Protein 3L1E (pdb70)

GO terms:
  GO:0005515 protein binding (F, IPI)
  GO:0005737 cytoplasm (C, IDA)

Radius of gyration: 18.64 Å; Cα contacts (8 Å, |Δi|>4): 189; chains: 1; bounding box: 30×31×63 Å

B-factor: mean 13.54, std 6.04, range [5.36, 38.12]

Structure (mmCIF, N/CA/C/O backbone):
data_3L1E
#
_entry.id   3L1E
#
_cell.length_a   56.215
_cell.length_b   56.215
_cell.length_c   68.657
_cell.angle_alpha   90.000
_cell.angle_beta   90.000
_cell.angle_gamma   90.000
#
_symmetry.space_group_name_H-M   'P 41 21 2'
#
loop_
_entity.id
_entity.type
_entity.pdbx_description
1 polymer 'Alpha-crystallin A chain'
2 non-polymer 'ZINC ION'
3 non-polymer GLYCEROL
4 water water
#
loop_
_atom_site.group_PDB
_atom_site.id
_atom_site.type_symbol
_atom_site.label_atom_id
_atom_site.label_alt_id
_atom_site.label_comp_id
_atom_site.label_asym_id
_atom_site.label_entity_id
_atom_site.label_seq_id
_atom_site.pdbx_PDB_ins_code
_atom_site.Cartn_x
_atom_site.Cartn_y
_atom_site.Cartn_z
_atom_site.occupancy
_atom_site.B_iso_or_equiv
_atom_site.auth_seq_id
_atom_site.auth_comp_id
_atom_site.auth_asym_id
_atom_site.auth_atom_id
_atom_site.pdbx_PDB_model_num
ATOM 1 N N . SER A 1 2 ? 17.064 24.661 22.613 1.00 24.05 59 SER A N 1
ATOM 2 C CA . SER A 1 2 ? 16.108 25.532 23.283 1.00 23.26 59 SER A CA 1
ATOM 3 C C . SER A 1 2 ? 15.419 24.799 24.428 1.00 22.63 59 SER A C 1
ATOM 4 O O . SER A 1 2 ? 14.187 24.687 24.468 1.00 22.68 59 SER A O 1
ATOM 7 N N . GLY A 1 3 ? 16.224 24.289 25.353 1.00 21.92 60 GLY A N 1
ATOM 8 C CA . GLY A 1 3 ? 15.715 23.602 26.523 1.00 20.45 60 GLY A CA 1
ATOM 9 C C . GLY A 1 3 ? 15.363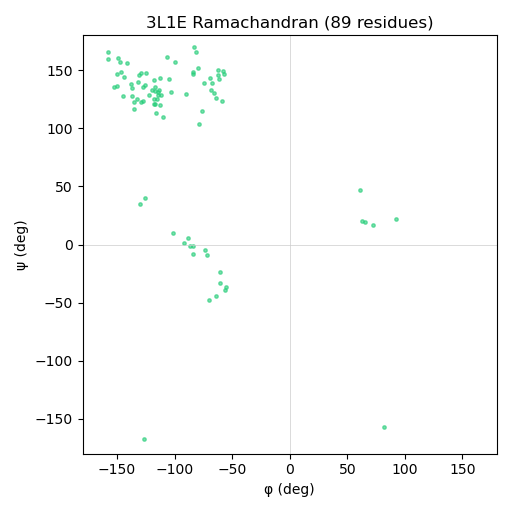 22.153 26.248 1.00 18.99 60 GLY A C 1
ATOM 10 O O . GLY A 1 3 ? 15.869 21.539 25.307 1.00 18.83 60 GLY A O 1
ATOM 11 N N . ILE A 1 4 ? 14.480 21.605 27.074 1.00 18.06 61 ILE A N 1
ATOM 12 C CA . ILE A 1 4 ? 14.105 20.203 26.966 1.00 17.28 61 ILE A CA 1
ATOM 13 C C . ILE A 1 4 ? 13.407 19.881 25.641 1.00 13.75 61 ILE A C 1
ATOM 14 O O . ILE A 1 4 ? 13.715 18.874 25.005 1.00 12.94 61 ILE A O 1
ATOM 19 N N . SER A 1 5 ? 12.478 20.746 25.241 1.00 12.19 62 SER A N 1
ATOM 20 C CA . SER A 1 5 ? 11.612 20.520 24.091 1.00 11.21 62 SER A CA 1
ATOM 21 C C . SER A 1 5 ? 11.575 21.766 23.219 1.00 10.58 62 SER A C 1
ATOM 22 O O . SER A 1 5 ? 11.269 22.850 23.709 1.00 12.23 62 SER A O 1
ATOM 25 N N . GLU A 1 6 ? 11.885 21.616 21.937 1.00 10.29 63 GLU A N 1
ATOM 26 C CA . GLU A 1 6 ? 11.785 22.731 21.013 1.00 9.97 63 GLU A CA 1
ATOM 27 C C . GLU A 1 6 ? 10.948 22.272 19.837 1.00 9.06 63 GLU A C 1
ATOM 28 O O . GLU A 1 6 ? 11.278 21.272 19.214 1.00 10.07 63 GLU A O 1
ATOM 34 N N . VAL A 1 7 ? 9.867 22.989 19.547 1.00 8.66 64 VAL A N 1
ATOM 35 C CA . VAL A 1 7 ? 8.993 22.655 18.435 1.00 8.55 64 VAL A CA 1
ATOM 36 C C . VAL A 1 7 ? 8.996 23.808 17.450 1.00 9.05 64 VAL A C 1
ATOM 37 O O . VAL A 1 7 ? 8.658 24.938 17.812 1.00 10.69 64 VAL A O 1
ATOM 41 N N . ARG A 1 8 ? 9.403 23.530 16.216 1.00 9.65 65 ARG A N 1
ATOM 42 C CA . ARG A 1 8 ? 9.507 24.526 15.156 1.00 11.72 65 ARG A CA 1
ATOM 43 C C . ARG A 1 8 ? 8.597 24.142 14.002 1.00 12.13 65 ARG A C 1
ATOM 44 O O . ARG A 1 8 ? 8.599 23.014 13.543 1.00 14.00 65 ARG A O 1
ATOM 52 N N . SER A 1 9 ? 7.828 25.095 13.517 1.00 12.15 66 SER A N 1
ATOM 53 C CA . SER A 1 9 ? 6.933 24.841 12.409 1.00 12.70 66 SER A CA 1
ATOM 54 C C . SER A 1 9 ? 7.088 26.017 11.467 1.00 13.20 66 SER A C 1
ATOM 55 O O . SER A 1 9 ? 6.825 27.155 11.854 1.00 14.39 66 SER A O 1
ATOM 58 N N . ASP A 1 10 ? 7.575 25.758 10.258 1.00 13.44 67 ASP A N 1
ATOM 59 C CA . ASP A 1 10 ? 7.824 26.831 9.302 1.00 14.54 67 ASP A CA 1
ATOM 60 C C . ASP A 1 10 ? 7.123 26.521 7.990 1.00 14.59 67 ASP A C 1
ATOM 61 O O . ASP A 1 10 ? 6.284 25.628 7.929 1.00 14.07 67 ASP A O 1
ATOM 66 N N . ARG A 1 11 ? 7.451 27.256 6.937 1.00 15.70 68 ARG A N 1
ATOM 67 C CA . ARG A 1 11 ? 6.717 27.083 5.703 1.00 17.59 68 ARG A CA 1
ATOM 68 C C . ARG A 1 11 ? 6.834 25.667 5.154 1.00 17.16 68 ARG A C 1
ATOM 69 O O . ARG A 1 11 ? 5.879 25.152 4.576 1.00 18.21 68 ARG A O 1
ATOM 77 N N . ASP A 1 12 ? 7.980 25.023 5.364 1.00 16.27 69 ASP A N 1
ATOM 78 C CA A ASP A 1 12 ? 8.290 23.755 4.706 0.50 16.67 69 ASP A CA 1
ATOM 79 C CA B ASP A 1 12 ? 8.229 23.750 4.696 0.50 16.74 69 ASP A CA 1
ATOM 80 C C . ASP A 1 12 ? 8.169 22.506 5.578 1.00 14.66 69 ASP A C 1
ATOM 81 O O . ASP A 1 12 ? 8.016 21.402 5.061 1.00 13.86 69 ASP A O 1
ATOM 90 N N . LYS A 1 13 ? 8.269 22.664 6.894 1.00 12.48 70 LYS A N 1
ATOM 91 C CA . LYS A 1 13 ? 8.342 21.479 7.735 1.00 11.65 70 LYS A CA 1
ATOM 92 C C . LYS A 1 13 ? 7.918 21.755 9.163 1.00 9.70 70 LYS A C 1
ATOM 93 O O . LYS A 1 13 ? 7.816 22.905 9.592 1.00 10.89 70 LYS A O 1
ATOM 99 N N . PHE A 1 14 ? 7.686 20.666 9.883 1.00 9.07 71 PHE A N 1
ATOM 100 C CA . PHE A 1 14 ? 7.384 20.653 11.305 1.00 8.54 71 PHE A CA 1
ATOM 101 C C . PHE A 1 14 ? 8.437 19.782 11.961 1.00 7.83 71 PHE A C 1
ATOM 102 O O . PHE A 1 14 ? 8.651 18.652 11.518 1.00 9.17 71 PHE A O 1
ATOM 110 N N . VAL A 1 15 ? 9.081 20.291 13.006 1.00 6.91 72 VAL A N 1
ATOM 111 C CA . VAL A 1 15 ? 10.136 19.545 13.674 1.00 7.16 72 VAL A CA 1
ATOM 112 C C . VAL A 1 15 ? 10.010 19.656 15.190 1.00 6.55 72 VAL A C 1
ATOM 113 O O . VAL A 1 15 ? 9.797 20.739 15.732 1.00 8.37 72 VAL A O 1
ATOM 117 N N . ILE A 1 16 ? 10.142 18.520 15.859 1.00 6.48 73 ILE A N 1
ATOM 118 C CA . ILE A 1 16 ? 10.252 18.457 17.309 1.00 6.81 73 ILE A CA 1
ATOM 119 C C . ILE A 1 16 ? 11.662 18.007 17.670 1.00 6.35 73 ILE A C 1
ATOM 120 O O . ILE A 1 16 ? 12.139 16.996 17.139 1.00 7.19 73 ILE A O 1
ATOM 125 N N . PHE A 1 17 ? 12.316 18.757 18.560 1.00 6.68 74 PHE A N 1
ATOM 126 C CA . PHE A 1 17 ? 13.588 18.352 19.152 1.00 7.47 74 PHE A CA 1
ATOM 127 C C . PHE A 1 17 ? 13.339 18.099 20.635 1.00 7.76 74 PHE A C 1
ATOM 128 O O . PHE A 1 17 ? 12.925 19.006 21.353 1.00 10.07 74 PHE A O 1
ATOM 136 N N . LEU A 1 18 ? 13.587 16.883 21.097 1.00 7.33 75 LEU A N 1
ATOM 137 C CA . LEU A 1 18 ? 13.321 16.525 22.484 1.00 7.87 75 LEU A CA 1
ATOM 138 C C . LEU A 1 18 ? 14.555 15.874 23.092 1.00 7.97 75 LEU A C 1
ATOM 139 O O . LEU A 1 18 ? 15.069 14.882 22.577 1.00 8.12 75 LEU A O 1
ATOM 144 N N . ASP A 1 19 ? 1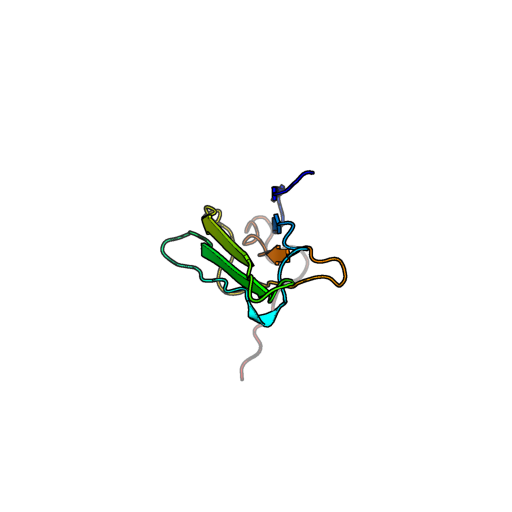5.050 16.446 24.180 1.00 7.98 76 ASP A N 1
ATOM 145 C CA . ASP A 1 19 ? 16.229 15.920 24.863 1.00 9.18 76 ASP A CA 1
ATOM 146 C C . ASP A 1 19 ? 15.851 14.690 25.668 1.00 9.13 76 ASP A C 1
ATOM 147 O O . ASP A 1 19 ? 15.065 14.788 26.610 1.00 11.98 76 ASP A O 1
ATOM 152 N N . VAL A 1 20 ? 16.392 13.540 25.275 1.00 7.86 77 VAL A N 1
ATOM 153 C CA . VAL A 1 20 ? 16.171 12.270 25.963 1.00 8.66 77 VAL A CA 1
ATOM 154 C C . VAL A 1 20 ? 17.513 11.619 26.324 1.00 7.92 77 VAL A C 1
ATOM 155 O O . VAL A 1 20 ? 17.667 10.399 26.267 1.00 8.76 77 VAL A O 1
ATOM 159 N N . LYS A 1 21 ? 18.463 12.452 26.749 1.00 8.33 78 LYS A N 1
ATOM 160 C CA . LYS A 1 21 ? 19.816 11.973 27.009 1.00 9.21 78 LYS A CA 1
ATOM 161 C C . LYS A 1 21 ? 19.921 10.899 28.086 1.00 9.14 78 LYS A C 1
ATOM 162 O O . LYS A 1 21 ? 20.891 10.137 28.093 1.00 10.26 78 LYS A O 1
ATOM 168 N N . HIS A 1 22 ? 18.954 10.825 28.995 1.00 8.59 79 HIS A N 1
ATOM 169 C CA . HIS A 1 22 ? 19.024 9.832 30.055 1.00 9.86 79 HIS A CA 1
ATOM 170 C C . HIS A 1 22 ? 18.484 8.459 29.599 1.00 10.43 79 HIS A C 1
ATOM 171 O O . HIS A 1 22 ? 18.502 7.500 30.376 1.00 13.09 79 HIS A O 1
ATOM 178 N N . PHE A 1 23 ? 18.020 8.368 28.348 1.00 9.31 80 PHE A N 1
ATOM 179 C CA . PHE A 1 23 ? 17.379 7.170 27.794 1.00 9.87 80 PHE A CA 1
ATOM 180 C C . PHE A 1 23 ? 18.294 6.436 26.815 1.00 11.38 80 PHE A C 1
ATOM 181 O O . PHE A 1 23 ? 19.278 6.999 26.346 1.00 13.84 80 PHE A O 1
ATOM 189 N N . SER A 1 24 ? 17.990 5.165 26.556 1.00 11.53 81 SER A N 1
ATOM 190 C CA . SER A 1 24 ? 18.611 4.403 25.479 1.00 12.61 81 SER A CA 1
ATOM 191 C C . SER A 1 24 ? 17.661 4.383 24.273 1.00 12.22 81 SER A C 1
ATOM 192 O O . SER A 1 24 ? 16.449 4.534 24.424 1.00 11.87 81 SER A O 1
ATOM 195 N N . PRO A 1 25 ? 18.203 4.171 23.066 1.00 13.79 82 PRO A N 1
ATOM 196 C CA . PRO A 1 25 ? 17.340 4.216 21.880 1.00 14.43 82 PRO A CA 1
ATOM 197 C C . PRO A 1 25 ? 16.161 3.241 21.943 1.00 13.21 82 PRO A C 1
ATOM 1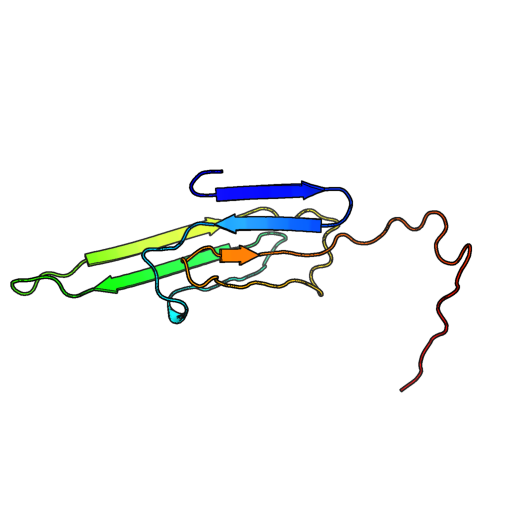98 O O . PRO A 1 25 ? 15.047 3.584 21.534 1.00 14.02 82 PRO A O 1
ATOM 202 N N . GLU A 1 26 ? 16.398 2.042 22.465 1.00 12.46 83 GLU A N 1
ATOM 203 C CA . GLU A 1 26 ? 15.361 1.017 22.498 1.00 13.23 83 GLU A CA 1
ATOM 204 C C . GLU A 1 26 ? 14.247 1.313 23.506 1.00 12.15 83 GLU A C 1
ATOM 205 O O . GLU A 1 26 ? 13.231 0.617 23.529 1.00 13.55 83 GLU A O 1
ATOM 211 N N . ASP A 1 27 ? 14.438 2.334 24.338 1.00 10.20 84 ASP A N 1
ATOM 212 C CA . ASP A 1 27 ? 13.462 2.692 25.366 1.00 9.62 84 ASP A CA 1
ATOM 213 C C . ASP A 1 27 ? 12.333 3.573 24.867 1.00 9.43 84 ASP A C 1
ATOM 214 O O . ASP A 1 27 ? 11.397 3.860 25.613 1.00 10.05 84 ASP A O 1
ATOM 219 N N . LEU A 1 28 ? 12.445 4.043 23.630 1.00 9.31 85 LEU A N 1
ATOM 220 C CA . LEU A 1 28 ? 11.556 5.075 23.111 1.00 9.94 85 LEU A CA 1
ATOM 221 C C . LEU A 1 28 ? 10.536 4.506 22.156 1.00 10.43 85 LEU A C 1
ATOM 222 O O . LEU A 1 28 ? 10.844 3.604 21.384 1.00 12.38 85 LEU A O 1
ATOM 227 N N . THR A 1 29 ? 9.320 5.033 22.206 1.00 9.45 86 THR A N 1
ATOM 228 C CA . THR A 1 29 ? 8.315 4.734 21.203 1.00 10.33 86 THR A CA 1
ATOM 229 C C . THR A 1 29 ? 7.701 6.032 20.711 1.00 9.14 86 THR A C 1
ATOM 230 O O . THR A 1 29 ? 7.566 7.015 21.457 1.00 8.86 86 THR A O 1
ATOM 234 N N . VAL A 1 30 ? 7.351 6.028 19.430 1.00 9.02 87 VAL A N 1
ATOM 235 C CA . VAL A 1 30 ? 6.747 7.170 18.775 1.00 9.28 87 VAL A CA 1
ATOM 236 C C . VAL A 1 30 ? 5.559 6.653 17.972 1.00 9.81 87 VAL A C 1
ATOM 237 O O . VAL A 1 30 ? 5.714 5.781 17.115 1.00 11.09 87 VAL A O 1
ATOM 241 N N A LYS A 1 31 ? 4.378 7.206 18.247 0.50 10.20 88 LYS A N 1
ATOM 242 N N B LYS A 1 31 ? 4.374 7.165 18.284 0.50 9.98 88 LYS A N 1
ATOM 243 C CA A LYS A 1 31 ? 3.126 6.757 17.638 0.50 11.87 88 LYS A CA 1
ATOM 244 C CA B LYS A 1 31 ? 3.160 6.779 17.584 0.50 11.39 88 LYS A CA 1
ATOM 245 C C A LYS A 1 31 ? 2.282 7.963 17.234 0.50 11.05 88 LYS A C 1
ATOM 246 C C B LYS A 1 31 ? 2.467 8.047 17.114 0.50 10.98 88 LYS A C 1
ATOM 247 O O A LYS A 1 31 ? 2.147 8.912 18.002 0.50 10.59 88 LYS A O 1
ATOM 248 O O B LYS A 1 31 ? 2.636 9.117 17.703 0.50 10.71 88 LYS A O 1
ATOM 259 N N . VAL A 1 32 ? 1.713 7.921 16.033 1.00 10.94 89 VAL A N 1
ATOM 260 C CA . VAL A 1 32 ? 0.868 8.992 15.543 1.00 11.27 89 VAL A CA 1
ATOM 261 C C . VAL A 1 32 ? -0.574 8.519 15.507 1.00 12.02 89 VAL A C 1
ATOM 262 O O . VAL A 1 32 ? -0.885 7.490 14.901 1.00 13.52 89 VAL A O 1
ATOM 266 N N . GLN A 1 33 ? -1.442 9.264 16.183 1.00 12.10 90 GLN A N 1
ATOM 267 C CA . GLN A 1 33 ? -2.854 8.924 16.290 1.00 14.57 90 GLN A CA 1
ATOM 268 C C . GLN A 1 33 ? -3.672 10.192 16.501 1.00 12.35 90 GLN A C 1
ATOM 269 O O . GLN A 1 33 ? -3.301 11.013 17.326 1.00 10.98 90 GLN A O 1
ATOM 275 N N . GLU A 1 34 ? -4.795 10.333 15.790 1.00 12.89 91 GLU A N 1
ATOM 276 C CA A GLU A 1 34 ? -5.699 11.474 15.990 0.50 13.02 91 GLU A CA 1
ATOM 277 C CA B GLU A 1 34 ? -5.707 11.462 15.978 0.50 13.28 91 GLU A CA 1
ATOM 278 C C . GLU A 1 34 ? -5.002 12.828 15.900 1.00 11.89 91 GLU A C 1
ATOM 279 O O . GL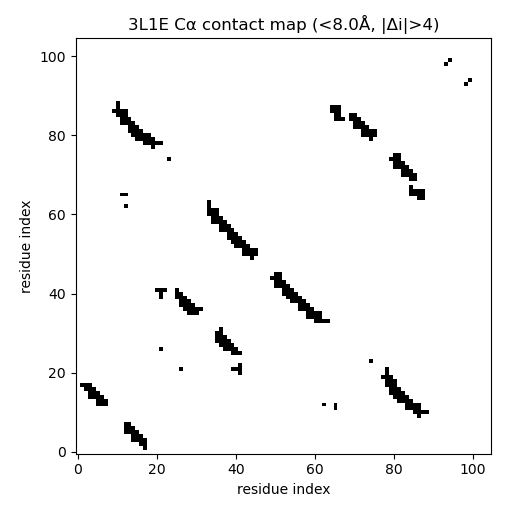U A 1 34 ? -5.291 13.753 16.676 1.00 13.23 91 GLU A O 1
ATOM 290 N N . ASP A 1 35 ? -4.093 12.949 14.944 1.00 10.76 92 ASP A N 1
ATOM 291 C CA A ASP A 1 35 ? -3.354 14.193 14.715 0.50 9.75 92 ASP A CA 1
ATOM 292 C CA B ASP A 1 35 ? -3.364 14.193 14.721 0.50 10.20 92 ASP A CA 1
ATOM 293 C C . ASP A 1 35 ? -2.496 14.611 15.908 1.00 8.14 92 ASP A C 1
ATOM 294 O O . ASP A 1 35 ? -2.208 15.805 16.094 1.00 8.36 92 ASP A O 1
ATOM 303 N N . PHE A 1 36 ? -2.061 13.615 16.679 1.00 7.18 93 PHE A N 1
ATOM 304 C CA . PHE A 1 36 ? -1.068 13.825 17.711 1.00 7.50 93 PHE A CA 1
ATOM 305 C C . PHE A 1 36 ? 0.100 12.875 17.496 1.00 7.14 93 PHE A C 1
ATOM 306 O O . PHE A 1 36 ? -0.062 11.742 17.030 1.00 9.05 93 PHE A O 1
ATOM 314 N N . VAL A 1 37 ? 1.287 13.344 17.859 1.00 7.32 94 VAL A N 1
ATOM 315 C CA A VAL A 1 37 ? 2.505 12.552 18.020 0.50 7.52 94 VAL A CA 1
ATOM 316 C CA B VAL A 1 37 ? 2.385 12.407 18.015 0.50 7.89 94 VAL A CA 1
ATOM 317 C C . VAL A 1 37 ? 2.582 12.175 19.506 1.00 6.75 94 VAL A C 1
ATOM 318 O O . VAL A 1 37 ? 2.546 13.083 20.342 1.00 7.91 94 VAL A O 1
ATOM 325 N N . GLU A 1 38 ? 2.692 10.894 19.830 1.00 6.93 95 GLU A N 1
ATOM 326 C CA . GLU A 1 38 ? 2.742 10.413 21.198 1.00 7.72 95 GLU A CA 1
ATOM 327 C C . GLU A 1 38 ? 4.116 9.774 21.387 1.00 7.03 95 GLU A C 1
ATOM 328 O O . GLU A 1 38 ? 4.419 8.752 20.761 1.00 7.87 95 GLU A O 1
ATOM 334 N N . ILE A 1 39 ? 4.946 10.384 22.228 1.00 6.58 96 ILE A N 1
ATOM 335 C CA . ILE A 1 39 ? 6.307 9.914 22.458 1.00 6.50 96 ILE A CA 1
ATOM 336 C C . ILE A 1 39 ? 6.435 9.426 23.889 1.00 6.52 96 ILE A C 1
ATOM 337 O O . ILE A 1 39 ? 6.048 10.130 24.822 1.00 7.26 96 ILE A O 1
ATOM 342 N N . HIS A 1 40 ? 6.947 8.214 24.056 1.00 6.89 97 HIS A N 1
ATOM 343 C CA . HIS A 1 40 ? 7.092 7.630 25.373 1.00 6.87 97 HIS A CA 1
ATOM 344 C C . HIS A 1 40 ? 8.513 7.123 25.550 1.00 6.46 97 HIS A C 1
ATOM 345 O O . HIS A 1 40 ? 9.144 6.650 24.605 1.00 7.92 97 HIS A O 1
ATOM 352 N N . GLY A 1 41 ? 9.016 7.186 26.774 1.00 6.47 98 GLY A N 1
ATOM 353 C CA . GLY A 1 41 ? 10.277 6.561 27.099 1.00 6.77 98 GLY A CA 1
ATOM 354 C C . GLY A 1 41 ? 10.251 5.999 28.504 1.00 6.36 98 GLY A C 1
ATOM 355 O O . GLY A 1 41 ? 9.648 6.592 29.405 1.00 6.71 98 GLY A O 1
ATOM 356 N N . LYS A 1 42 ? 10.919 4.864 28.702 1.00 6.80 99 LYS A N 1
ATOM 357 C CA . LYS A 1 42 ? 11.106 4.318 30.035 1.00 7.32 99 LYS A CA 1
ATOM 358 C C . LYS A 1 42 ? 12.481 3.666 30.085 1.00 6.73 99 LYS A C 1
ATOM 359 O O . LYS A 1 42 ? 12.804 2.832 29.235 1.00 7.94 99 LYS A O 1
ATOM 365 N N . HIS A 1 43 ? 13.285 4.038 31.076 1.00 6.66 100 HIS A N 1
ATOM 366 C CA . HIS A 1 43 ? 14.645 3.517 31.198 1.00 6.85 100 HIS A CA 1
ATOM 367 C C . HIS A 1 43 ? 14.930 3.173 32.636 1.00 6.26 100 HIS A C 1
ATOM 368 O O . HIS A 1 43 ? 14.769 4.028 33.511 1.00 6.99 100 HIS A O 1
ATOM 375 N N . ASN A 1 44 ? 15.394 1.948 32.877 1.00 6.45 101 ASN A N 1
ATOM 376 C CA . ASN A 1 44 ? 15.691 1.472 34.232 1.00 6.63 101 ASN A CA 1
ATOM 377 C C . ASN A 1 44 ? 17.172 1.144 34.371 1.00 6.25 101 ASN A C 1
ATOM 378 O O . ASN A 1 44 ? 17.780 0.572 33.460 1.00 7.63 101 ASN A O 1
ATOM 383 N N . GLU A 1 45 ? 17.738 1.463 35.534 1.00 6.28 102 GLU A N 1
ATOM 384 C CA . GLU A 1 45 ? 19.141 1.201 35.819 1.00 6.96 102 GLU A CA 1
ATOM 385 C C . GLU A 1 45 ? 19.328 0.673 37.218 1.00 7.11 102 GLU A C 1
ATOM 386 O O . GLU A 1 45 ? 18.737 1.182 38.165 1.00 8.39 102 GLU A O 1
ATOM 392 N N . ARG A 1 46 ? 20.194 -0.320 37.360 1.00 7.38 103 ARG A N 1
ATOM 393 C CA . ARG A 1 46 ? 20.606 -0.775 38.672 1.00 8.23 103 ARG A CA 1
ATOM 394 C C . ARG A 1 46 ? 21.466 0.306 39.322 1.00 8.96 103 ARG A C 1
ATOM 395 O O . ARG A 1 46 ? 22.227 0.984 38.654 1.00 10.50 103 ARG A O 1
ATOM 403 N N . GLN A 1 47 ? 21.313 0.470 4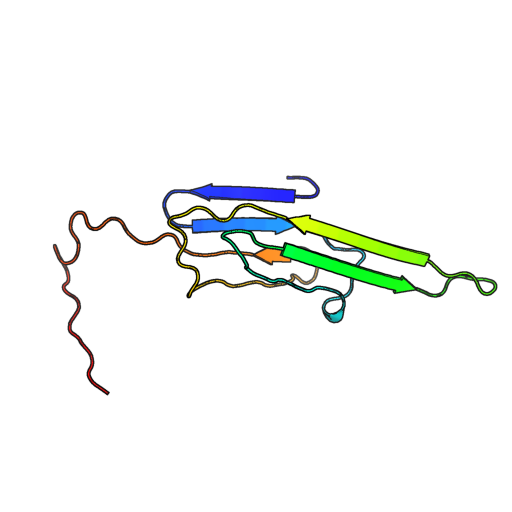0.629 1.00 8.48 104 GLN A N 1
ATOM 404 C CA A GLN A 1 47 ? 22.140 1.363 41.424 0.42 8.59 104 GLN A CA 1
ATOM 405 C CA B GLN A 1 47 ? 22.190 1.341 41.388 0.58 8.68 104 GLN A CA 1
ATOM 406 C C . GLN A 1 47 ? 22.788 0.549 42.549 1.00 8.73 104 GLN A C 1
ATOM 407 O O . GLN A 1 47 ? 22.421 -0.611 42.798 1.00 10.03 104 GLN A O 1
ATOM 418 N N . ASP A 1 48 ? 23.740 1.145 43.245 1.00 8.63 105 ASP A N 1
ATOM 419 C CA . ASP A 1 48 ? 24.429 0.422 44.311 1.00 9.34 105 ASP A CA 1
ATOM 420 C C . ASP A 1 48 ? 23.508 -0.099 45.401 1.00 9.57 105 ASP A C 1
ATOM 421 O O . ASP A 1 48 ? 22.466 0.492 45.695 1.00 10.05 105 ASP A O 1
ATOM 426 N N . ASP A 1 49 ? 23.913 -1.216 45.994 1.00 9.06 106 ASP A N 1
ATOM 427 C CA . ASP A 1 49 ? 23.237 -1.784 47.156 1.00 9.26 106 ASP A CA 1
ATOM 428 C C . ASP A 1 49 ? 21.798 -2.157 46.840 1.00 8.43 106 ASP A C 1
ATOM 429 O O . ASP A 1 49 ? 20.882 -1.840 47.594 1.00 9.89 106 ASP A O 1
ATOM 434 N N . HIS A 1 50 ? 21.612 -2.835 45.710 1.00 7.35 107 HIS A N 1
ATOM 435 C CA . HIS A 1 50 ? 20.307 -3.375 45.313 1.00 7.96 107 HIS A CA 1
ATOM 436 C C . HIS A 1 50 ? 19.278 -2.304 45.032 1.00 7.57 107 HIS A C 1
ATOM 437 O O . HIS A 1 50 ? 18.080 -2.580 44.987 1.00 9.13 107 HIS A O 1
ATOM 444 N N . GLY A 1 51 ? 19.744 -1.086 44.788 1.00 8.03 108 GLY A N 1
ATOM 445 C CA . GLY A 1 51 ? 18.838 -0.028 44.390 1.00 8.07 108 GLY A CA 1
ATOM 446 C C . GLY A 1 51 ? 18.554 -0.086 42.901 1.00 6.95 108 GLY A C 1
ATOM 447 O O . GLY A 1 51 ? 19.199 -0.815 42.140 1.00 6.85 108 GLY A O 1
ATOM 448 N N . TYR A 1 52 ? 17.588 0.706 42.466 1.00 5.99 109 TYR A N 1
ATOM 449 C CA . TYR A 1 52 ? 17.418 0.927 41.034 1.00 6.54 109 TYR A CA 1
ATOM 450 C C . TYR A 1 52 ? 16.665 2.221 40.848 1.00 5.97 109 TYR A C 1
ATOM 451 O O . TYR A 1 52 ? 15.989 2.711 41.769 1.00 6.12 109 TYR A O 1
ATOM 460 N N . ILE A 1 53 ? 16.798 2.773 39.650 1.00 6.11 110 ILE A N 1
ATOM 461 C CA . ILE A 1 53 ? 16.057 3.949 39.262 1.00 7.04 110 ILE A CA 1
ATOM 462 C C . ILE A 1 53 ? 15.360 3.679 37.950 1.00 7.06 110 ILE A C 1
ATOM 463 O O . ILE A 1 53 ? 15.957 3.134 37.018 1.00 8.78 110 ILE A O 1
ATOM 468 N N . SER A 1 54 ? 14.092 4.082 37.888 1.00 6.82 111 SER A N 1
ATOM 469 C CA . SER A 1 54 ? 13.335 4.109 36.650 1.00 7.16 111 SER A CA 1
ATOM 470 C C . SER A 1 54 ? 13.019 5.560 36.328 1.00 6.85 111 SER A C 1
ATOM 471 O O . SER A 1 54 ? 12.541 6.303 37.193 1.00 7.89 111 SER A O 1
ATOM 474 N N . ARG A 1 55 ? 13.281 5.949 35.086 1.00 6.45 112 ARG A N 1
ATOM 475 C CA . ARG A 1 55 ? 12.903 7.260 34.569 1.00 7.26 112 ARG A CA 1
ATOM 476 C C . ARG A 1 55 ? 11.920 7.041 33.435 1.00 6.64 112 ARG A C 1
ATOM 477 O O . ARG A 1 55 ? 12.141 6.170 32.583 1.00 6.94 112 ARG A O 1
ATOM 485 N N . GLU A 1 56 ? 10.847 7.827 33.404 1.00 6.73 113 GLU A N 1
ATOM 486 C CA . GLU A 1 56 ? 9.817 7.620 32.416 1.00 6.79 113 GLU A CA 1
ATOM 487 C C . GLU A 1 56 ? 9.210 8.955 32.025 1.00 6.34 113 GLU A C 1
ATOM 488 O O . GLU A 1 56 ? 9.125 9.881 32.845 1.00 7.28 113 GLU A O 1
ATOM 494 N N . PHE A 1 57 ? 8.769 9.061 30.774 1.00 6.15 114 PHE A N 1
ATOM 495 C CA . PHE A 1 57 ? 8.013 10.235 30.359 1.00 6.16 114 PHE A CA 1
ATOM 496 C C . PHE A 1 57 ? 7.035 9.864 29.273 1.00 5.94 114 PHE A C 1
ATOM 497 O O . PHE A 1 57 ? 7.177 8.851 28.565 1.00 6.26 114 PHE A O 1
ATOM 505 N N . HIS A 1 58 ? 6.046 10.733 29.128 1.00 6.11 115 HIS A N 1
ATOM 506 C CA . HIS A 1 58 ? 5.214 10.760 27.949 1.00 6.59 115 HIS A CA 1
ATOM 507 C C . HIS A 1 58 ? 5.132 12.200 27.476 1.00 6.60 115 HIS A C 1
ATOM 508 O O . HIS A 1 58 ? 5.006 13.116 28.288 1.00 8.58 115 HIS A O 1
ATOM 515 N N . ARG A 1 59 ? 5.185 12.421 26.163 1.00 5.88 116 ARG A N 1
ATOM 516 C CA . ARG A 1 59 ? 4.949 13.755 25.612 1.00 6.17 116 ARG A CA 1
ATOM 517 C C . ARG A 1 59 ? 4.025 13.606 24.425 1.00 6.14 116 ARG A C 1
ATOM 518 O O . ARG A 1 59 ? 4.342 12.888 23.476 1.00 7.21 116 ARG A O 1
ATOM 526 N N . ARG A 1 60 ? 2.888 14.302 24.479 1.00 5.79 117 ARG A N 1
ATOM 527 C CA . ARG A 1 60 ? 1.964 14.394 23.361 1.00 5.97 117 ARG A CA 1
ATOM 528 C C . ARG A 1 60 ? 2.133 15.758 22.708 1.00 5.36 117 ARG A C 1
ATOM 529 O O . ARG A 1 60 ? 2.124 16.781 23.389 1.00 6.12 117 ARG A O 1
ATOM 537 N N . TYR A 1 61 ? 2.270 15.761 21.378 1.00 5.63 118 TYR A N 1
ATOM 538 C CA . TYR A 1 61 ? 2.354 16.992 20.580 1.00 6.30 118 TYR A CA 1
ATOM 539 C C . TYR A 1 61 ? 1.293 16.965 19.484 1.00 6.50 118 TYR A C 1
A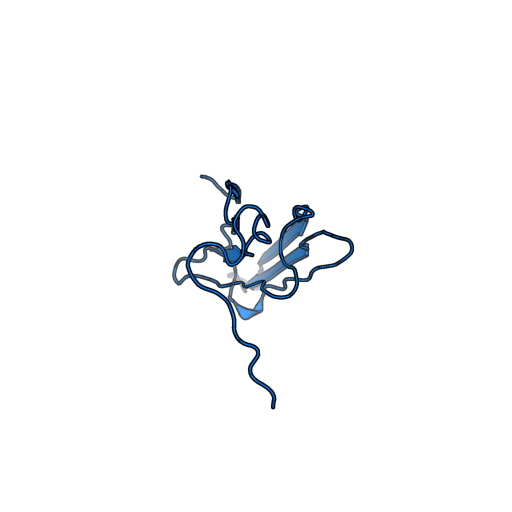TOM 540 O O . TYR A 1 61 ? 1.139 15.964 18.794 1.00 7.15 118 TYR A O 1
ATOM 549 N N . ARG A 1 62 ? 0.631 18.096 19.273 1.00 6.83 119 ARG A N 1
ATOM 550 C CA . ARG A 1 62 ? -0.248 18.245 18.130 1.00 7.24 119 ARG A CA 1
ATOM 551 C C . ARG A 1 62 ? 0.566 18.280 16.837 1.00 7.18 119 ARG A C 1
ATOM 552 O O . ARG A 1 62 ? 1.587 18.965 16.739 1.00 9.15 119 ARG A O 1
ATOM 560 N N . LEU A 1 63 ? 0.123 17.514 15.850 1.00 7.19 120 LEU A N 1
ATOM 561 C CA A LEU A 1 63 ? 0.693 17.575 14.516 0.50 8.19 120 LEU A CA 1
ATOM 562 C CA B LEU A 1 63 ? 0.679 17.585 14.501 0.50 8.08 120 LEU A CA 1
ATOM 563 C C . LEU A 1 63 ? -0.089 18.598 13.686 1.00 8.34 120 LEU A C 1
ATOM 564 O O . LEU A 1 63 ? -1.302 18.521 13.607 1.00 9.63 120 LEU A O 1
ATOM 573 N N . PRO A 1 64 ? 0.603 19.557 13.048 1.00 8.27 121 PRO A N 1
ATOM 574 C CA . PRO A 1 64 ? -0.126 20.505 12.192 1.00 9.26 121 PRO A CA 1
ATOM 575 C C . PRO A 1 64 ? -0.905 19.781 11.114 1.00 8.41 121 PRO A C 1
ATOM 576 O O . PRO A 1 64 ? -0.472 18.754 10.589 1.00 8.62 121 PRO A O 1
ATOM 580 N N . SER A 1 65 ? -2.048 20.346 10.755 1.00 9.20 122 SER A N 1
ATOM 581 C CA A SER A 1 65 ? -2.964 19.671 9.843 0.44 10.46 122 SER A CA 1
ATOM 582 C CA B SER A 1 65 ? -2.958 19.677 9.843 0.56 10.10 122 SER A CA 1
ATOM 583 C C . SER A 1 65 ? -2.412 19.530 8.426 1.00 9.43 122 SER A C 1
ATOM 584 O O . SER A 1 65 ? -2.883 18.685 7.662 1.00 10.80 122 SER A O 1
ATOM 589 N N . ASN A 1 66 ? -1.418 20.346 8.077 1.00 8.79 123 ASN A N 1
ATOM 590 C CA . ASN A 1 66 ? -0.841 20.284 6.740 1.00 9.73 123 ASN A CA 1
ATOM 591 C C . ASN A 1 66 ? 0.490 19.545 6.666 1.00 9.84 123 ASN A C 1
ATOM 592 O O . ASN A 1 66 ? 1.147 19.573 5.639 1.00 11.48 123 ASN A O 1
ATOM 597 N N . VAL A 1 67 ? 0.879 18.872 7.741 1.00 8.93 124 VAL A N 1
ATOM 598 C CA . VAL A 1 67 ? 2.016 17.966 7.646 1.00 9.94 124 VAL A CA 1
ATOM 599 C C . VAL A 1 67 ? 1.607 16.696 6.911 1.00 10.29 124 VAL A C 1
ATOM 600 O O . VAL A 1 67 ? 0.514 16.176 7.125 1.00 11.07 124 VAL A O 1
ATOM 604 N N . ASP A 1 68 ? 2.481 16.206 6.036 1.00 10.59 125 ASP A N 1
ATOM 605 C CA . ASP A 1 68 ? 2.240 14.952 5.332 1.00 11.76 125 ASP A CA 1
ATOM 606 C C . ASP A 1 68 ? 2.558 13.765 6.249 1.00 11.58 125 ASP A C 1
ATOM 607 O O . ASP A 1 68 ? 3.728 13.438 6.480 1.00 11.09 125 ASP A O 1
ATOM 612 N N . GLN A 1 69 ? 1.520 13.118 6.776 1.00 12.25 126 GLN A N 1
ATOM 613 C CA . GLN A 1 69 ? 1.722 12.051 7.759 1.00 13.24 126 GLN A CA 1
ATOM 614 C C . GLN A 1 69 ? 2.256 10.770 7.140 1.00 14.44 126 GLN A C 1
ATOM 615 O O . GLN A 1 69 ? 2.573 9.822 7.856 1.00 15.45 126 GLN A O 1
ATOM 621 N N . SER A 1 70 ? 2.369 10.746 5.815 1.00 14.76 127 SER A N 1
ATOM 622 C CA . SER A 1 70 ? 2.986 9.602 5.150 1.00 15.63 127 SER A CA 1
ATOM 623 C C . SER A 1 70 ? 4.495 9.795 4.941 1.00 15.07 127 SER A C 1
ATOM 624 O O . SER A 1 70 ? 5.156 8.919 4.376 1.00 16.44 127 SER A O 1
ATOM 627 N N . ALA A 1 71 ? 5.035 10.928 5.392 1.00 13.88 128 ALA A N 1
ATOM 628 C CA . ALA A 1 71 ? 6.445 11.245 5.171 1.00 13.56 128 ALA A CA 1
ATOM 629 C C . ALA A 1 71 ? 7.135 11.661 6.462 1.00 12.63 128 ALA A C 1
ATOM 630 O O . ALA A 1 71 ? 8.011 12.526 6.455 1.00 13.15 128 ALA A O 1
ATOM 632 N N . LEU A 1 72 ? 6.730 11.047 7.566 1.00 12.11 129 LEU A N 1
ATOM 633 C CA . LEU A 1 72 ? 7.273 11.377 8.873 1.00 12.47 129 LEU A CA 1
ATOM 634 C C . LEU A 1 72 ? 8.568 10.631 9.108 1.00 13.18 129 LEU A C 1
ATOM 635 O O . LEU A 1 72 ? 8.746 9.512 8.637 1.00 14.78 129 LEU A O 1
ATOM 640 N N . SER A 1 73 ? 9.470 11.244 9.857 1.00 12.44 130 SER A N 1
ATOM 641 C CA . SER A 1 73 ? 10.710 10.580 10.206 1.00 13.61 130 SER A CA 1
ATOM 642 C C . SER A 1 73 ? 11.088 10.920 11.632 1.00 11.16 130 SER A C 1
ATOM 643 O O . SER A 1 73 ? 10.670 11.939 12.182 1.00 10.54 130 SER A O 1
ATOM 646 N N . CYS A 1 74 ? 11.882 10.051 12.233 1.00 10.01 131 CYS A N 1
ATOM 647 C CA . CYS A 1 74 ? 12.304 10.270 13.596 1.00 9.63 131 CYS A CA 1
ATOM 648 C C . CYS A 1 74 ? 13.668 9.637 13.775 1.00 9.27 131 CYS A C 1
ATOM 649 O O . CYS A 1 74 ? 13.920 8.527 13.291 1.00 9.94 131 CYS A O 1
ATOM 652 N N . SER A 1 75 ? 14.554 10.355 14.450 1.00 9.38 132 SER A N 1
ATOM 653 C CA . SER A 1 75 ? 15.881 9.841 14.686 1.00 11.01 132 SER A CA 1
ATOM 654 C C . SER A 1 75 ? 16.401 10.327 16.011 1.00 9.74 132 SER A C 1
ATOM 655 O O . SER A 1 75 ? 15.942 11.323 16.557 1.00 10.25 132 SER A O 1
ATOM 658 N N . LEU A 1 76 ? 17.344 9.573 16.539 1.00 9.47 133 LEU A N 1
ATOM 659 C CA . LEU A 1 76 ? 17.968 9.878 17.803 1.00 9.18 133 LEU A CA 1
ATOM 660 C C . LEU A 1 76 ? 19.450 10.106 17.564 1.00 9.00 133 LEU A C 1
ATOM 661 O O . LEU A 1 76 ? 20.133 9.253 17.001 1.00 10.80 133 LEU A O 1
ATOM 666 N N . SER A 1 77 ? 19.953 11.254 18.002 1.00 8.49 134 SER A N 1
ATOM 667 C CA . SER A 1 77 ? 21.357 11.595 17.797 1.00 8.68 134 SER A CA 1
ATOM 668 C C . SER A 1 77 ? 22.248 10.937 18.830 1.00 8.43 134 SER A C 1
ATOM 669 O O . SER A 1 77 ? 21.795 10.456 19.868 1.00 9.54 134 SER A O 1
ATOM 672 N N . ALA A 1 78 ? 23.546 10.954 18.554 1.00 9.24 135 ALA A N 1
ATOM 673 C CA . ALA A 1 78 ? 24.543 10.393 19.449 1.00 10.50 135 ALA A CA 1
ATOM 674 C C . ALA A 1 78 ? 24.465 10.981 20.846 1.00 10.76 135 ALA A C 1
ATOM 675 O O . ALA A 1 78 ? 24.702 10.278 21.831 1.00 12.25 135 ALA A O 1
ATOM 677 N N . ASP A 1 79 ? 24.156 12.277 20.936 1.00 10.59 136 ASP A N 1
ATOM 678 C CA . ASP A 1 79 ? 24.081 12.957 22.227 1.00 11.96 136 ASP A CA 1
ATOM 679 C C . ASP A 1 79 ? 22.707 12.890 22.892 1.00 12.45 136 ASP A C 1
ATOM 680 O O . ASP A 1 79 ? 22.480 13.507 23.937 1.00 14.44 136 ASP A O 1
ATOM 685 N N . GLY A 1 80 ? 21.790 12.141 22.300 1.00 11.03 137 GLY A N 1
ATOM 686 C CA . GLY A 1 80 ? 20.534 11.882 22.969 1.00 11.11 137 GLY A CA 1
ATOM 687 C C . GLY A 1 80 ? 19.413 12.850 22.660 1.00 9.92 137 GLY A C 1
ATOM 688 O O . GLY A 1 80 ? 18.475 12.944 23.448 1.00 10.93 137 GLY A O 1
ATOM 689 N N . MET A 1 81 ? 19.492 13.548 21.529 1.00 8.70 138 MET A N 1
ATOM 690 C CA A MET A 1 81 ? 18.405 14.408 21.085 0.52 8.52 138 MET A CA 1
ATOM 691 C CA B MET A 1 81 ? 18.398 14.406 21.089 0.48 8.74 138 MET A CA 1
ATOM 692 C C . MET A 1 81 ? 17.517 13.652 20.106 1.00 7.74 138 MET A C 1
ATOM 693 O O . MET A 1 81 ? 18.010 13.116 19.103 1.00 8.38 138 MET A O 1
ATOM 702 N N . LEU A 1 82 ? 16.222 13.607 20.397 1.00 7.39 139 LEU A N 1
ATOM 703 C CA . LEU A 1 82 ? 15.273 13.004 19.488 1.00 7.42 139 LEU A CA 1
ATOM 704 C C . LEU A 1 82 ? 14.766 14.083 18.541 1.00 7.39 139 LEU A C 1
ATOM 705 O O . LEU A 1 82 ? 14.378 15.158 18.984 1.00 8.72 139 LEU A O 1
ATOM 710 N N . THR A 1 83 ? 14.805 13.813 17.240 1.00 7.32 140 THR A N 1
ATOM 711 C CA . THR A 1 83 ? 14.238 14.713 16.238 1.00 8.00 140 THR A CA 1
ATOM 712 C C . THR A 1 83 ? 13.099 14.000 15.525 1.00 8.70 140 THR A C 1
ATOM 713 O O . THR A 1 83 ? 13.303 12.928 14.942 1.00 11.52 140 THR A O 1
ATOM 717 N N . PHE A 1 84 ? 11.907 14.577 15.592 1.00 7.14 141 PHE A N 1
ATOM 718 C CA . PHE A 1 84 ? 10.772 14.071 14.839 1.00 7.26 141 PHE A CA 1
ATOM 719 C C . PHE A 1 84 ? 10.430 15.133 13.810 1.00 6.75 141 PHE A C 1
ATOM 720 O O . PHE A 1 84 ? 10.344 16.318 14.147 1.00 7.85 141 PHE A O 1
ATOM 728 N N . SER A 1 85 ? 10.230 14.754 12.555 1.00 7.68 142 SER A N 1
ATOM 729 C CA A SER A 1 85 ? 9.886 15.772 11.588 0.50 8.78 142 SER A CA 1
ATOM 730 C CA B SER A 1 85 ? 10.027 15.736 11.503 0.50 9.14 142 SER A CA 1
ATOM 731 C C . SER A 1 85 ? 9.018 15.261 10.465 1.00 8.73 142 SER A C 1
ATOM 732 O O . SER A 1 85 ? 8.909 14.060 10.196 1.00 9.43 142 SER A O 1
ATOM 737 N N . GLY A 1 86 ? 8.340 16.200 9.841 1.00 9.34 143 GLY A N 1
ATOM 738 C CA . GLY A 1 86 ? 7.545 15.885 8.678 1.00 11.22 143 GLY A CA 1
ATOM 739 C C . GLY A 1 86 ? 7.504 17.103 7.784 1.00 11.05 143 GLY A C 1
ATOM 740 O O . GLY A 1 86 ? 7.521 18.236 8.263 1.00 11.24 143 GLY A O 1
ATOM 741 N N . PRO A 1 87 ? 7.450 16.888 6.468 1.00 12.10 144 PRO A N 1
ATOM 742 C CA . PRO A 1 87 ? 7.331 18.024 5.564 1.00 12.52 144 PRO A CA 1
ATOM 743 C C . PRO A 1 87 ? 5.890 18.487 5.520 1.00 11.50 144 PRO A C 1
ATOM 744 O O . PRO A 1 87 ? 4.959 17.698 5.715 1.00 11.82 144 PRO A O 1
ATOM 748 N N . LYS A 1 88 ? 5.702 19.768 5.255 1.00 11.29 145 LYS A N 1
ATOM 749 C CA . LYS A 1 88 ? 4.363 20.257 4.988 1.00 11.69 145 LYS A CA 1
ATOM 750 C C . LYS A 1 88 ? 4.010 20.049 3.534 1.00 11.66 145 LYS A C 1
ATOM 751 O O . LYS A 1 88 ? 4.863 20.103 2.649 1.00 12.60 145 LYS A O 1
ATOM 757 N N . ILE A 1 89 ? 2.740 19.784 3.296 1.00 11.80 146 ILE A N 1
ATOM 758 C CA . ILE A 1 89 ? 2.255 19.618 1.938 1.00 13.20 146 ILE A CA 1
ATOM 759 C C . ILE A 1 89 ? 2.381 20.939 1.199 1.00 16.42 146 ILE A C 1
ATOM 760 O O . ILE A 1 89 ? 1.979 21.979 1.714 1.00 17.08 146 ILE A O 1
ATOM 765 N N . PRO A 1 90 ? 2.970 20.908 -0.006 1.00 19.46 147 PRO A N 1
ATOM 766 C CA . PRO A 1 90 ? 3.225 22.159 -0.720 1.00 21.33 147 PRO A CA 1
ATOM 767 C C . PRO A 1 90 ? 1.954 22.928 -1.068 1.00 21.83 147 PRO A C 1
ATOM 768 O O . PRO A 1 90 ? 0.871 22.355 -1.255 1.00 21.55 147 PRO A O 1
ATOM 772 N N . SER A 1 91 ? 2.104 24.246 -1.132 1.00 22.68 148 SER A N 1
ATOM 773 C CA . SER A 1 91 ? 1.100 25.093 -1.729 1.00 22.84 148 SER A CA 1
ATOM 774 C C . SER A 1 91 ? 1.007 24.674 -3.181 1.00 20.88 148 SER A C 1
ATOM 775 O O . SER A 1 91 ? 1.998 24.286 -3.797 1.00 21.63 148 SER A O 1
ATOM 778 N N . GLY A 1 92 ? -0.187 24.737 -3.734 1.00 18.68 149 GLY A N 1
ATOM 779 C CA . GLY A 1 92 ? -0.349 24.419 -5.133 1.00 16.22 149 GLY A CA 1
ATOM 780 C C . GLY A 1 92 ? -0.117 25.602 -6.044 1.00 13.53 149 GLY A C 1
ATOM 781 O O . GLY A 1 92 ? -0.216 25.454 -7.260 1.00 12.61 149 GLY A O 1
ATOM 782 N N . VAL A 1 93 ? 0.175 26.770 -5.478 1.00 13.41 150 VAL A N 1
ATOM 783 C CA . VAL A 1 93 ? 0.406 27.941 -6.316 1.00 12.82 150 VAL A CA 1
ATOM 784 C C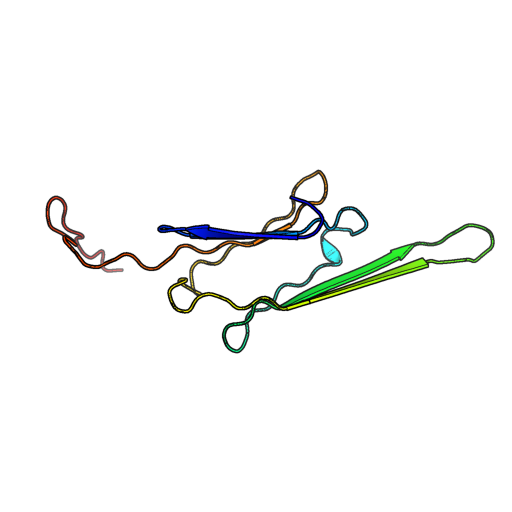 . VAL A 1 93 ? 1.647 27.674 -7.167 1.00 12.16 150 VAL A C 1
ATOM 785 O O . VAL A 1 93 ? 2.714 27.326 -6.647 1.00 13.49 150 VAL A O 1
ATOM 789 N N . ASP A 1 94 ? 1.479 27.820 -8.481 1.00 10.93 151 ASP A N 1
ATOM 790 C CA . ASP A 1 94 ? 2.530 27.544 -9.466 1.00 11.02 151 ASP A CA 1
ATOM 791 C C . ASP A 1 94 ? 3.023 26.103 -9.534 1.00 11.90 151 ASP A C 1
ATOM 792 O O . ASP A 1 94 ? 4.098 25.833 -10.056 1.00 12.52 151 ASP A O 1
ATOM 797 N N . ALA A 1 95 ? 2.216 25.171 -9.042 1.00 12.68 152 ALA A N 1
ATOM 798 C CA . ALA A 1 95 ? 2.531 23.762 -9.213 1.00 13.97 152 ALA A CA 1
ATOM 799 C C . ALA A 1 95 ? 2.623 23.470 -10.700 1.00 14.06 152 ALA A C 1
ATOM 800 O O . ALA A 1 95 ? 1.683 23.730 -11.449 1.00 14.83 152 ALA A O 1
ATOM 802 N N . GLY A 1 96 ? 3.760 22.942 -11.135 1.00 14.37 153 GLY A N 1
ATOM 803 C CA . GLY A 1 96 ? 3.952 22.635 -12.538 1.00 14.92 153 GLY A CA 1
ATOM 804 C C . GLY A 1 96 ? 4.139 23.846 -13.442 1.00 14.88 153 GLY A C 1
ATOM 805 O O . GLY A 1 96 ? 4.027 23.728 -14.664 1.00 16.56 153 GLY A O 1
ATOM 806 N N . HIS A 1 97 ? 4.449 25.005 -12.865 1.00 13.29 154 HIS A N 1
ATOM 807 C CA . HIS A 1 97 ? 4.577 26.229 -13.655 1.00 12.70 154 HIS A CA 1
ATOM 808 C C . HIS A 1 97 ? 5.808 26.246 -14.555 1.00 12.96 154 HIS A C 1
ATOM 809 O O . HIS A 1 97 ? 5.713 26.611 -15.730 1.00 14.49 154 HIS A O 1
ATOM 816 N N . SER A 1 98 ? 6.964 25.889 -14.001 1.00 12.28 155 SER A N 1
ATOM 817 C CA A SER A 1 98 ? 8.201 25.879 -14.767 0.50 12.16 155 SER A CA 1
ATOM 818 C CA B SER A 1 98 ? 8.213 25.878 -14.761 0.50 13.33 155 SER A CA 1
ATOM 819 C C . SER A 1 98 ? 8.563 24.458 -15.187 1.00 13.80 155 SER A C 1
ATOM 820 O O . SER A 1 98 ? 8.794 24.189 -16.369 1.00 16.61 155 SER A O 1
ATOM 825 N N . GLU A 1 99 ? 8.609 23.553 -14.217 1.00 13.96 156 GLU A N 1
ATOM 826 C CA . GLU A 1 99 ? 8.841 22.141 -14.482 1.00 15.90 156 GLU A CA 1
ATOM 827 C C . GLU A 1 99 ? 7.575 21.372 -14.141 1.00 16.17 156 GLU A C 1
ATOM 828 O O . GLU A 1 99 ? 6.854 21.711 -13.194 1.00 18.03 156 GLU A O 1
ATOM 834 N N . ARG A 1 100 ? 7.297 20.350 -14.940 1.00 15.71 157 ARG A N 1
ATOM 835 C CA . ARG A 1 100 ? 6.068 19.591 -14.803 1.00 16.93 157 ARG A CA 1
ATOM 836 C C . ARG A 1 100 ? 6.375 18.153 -14.449 1.00 15.50 157 ARG A C 1
ATOM 837 O O . ARG A 1 100 ? 7.206 17.526 -15.091 1.00 14.89 157 ARG A O 1
ATOM 845 N N . ALA A 1 101 ? 5.692 17.620 -13.444 1.00 15.06 158 ALA A N 1
ATOM 846 C CA . ALA A 1 101 ? 5.835 16.208 -13.117 1.00 14.89 158 ALA A CA 1
ATOM 847 C C . ALA A 1 101 ? 5.255 15.350 -14.234 1.00 13.81 158 ALA A C 1
ATOM 848 O O . ALA A 1 101 ? 4.201 15.661 -14.791 1.00 14.75 158 ALA A O 1
ATOM 850 N N . ILE A 1 102 ? 5.954 14.270 -14.558 1.00 12.68 159 ILE A N 1
ATOM 851 C CA . ILE A 1 102 ? 5.474 13.286 -15.509 1.00 12.59 159 ILE A CA 1
ATOM 852 C C . ILE A 1 102 ? 5.286 11.989 -14.724 1.00 12.65 159 ILE A C 1
ATOM 853 O O . ILE A 1 102 ? 6.210 11.532 -14.055 1.00 12.61 159 ILE A O 1
ATOM 858 N N . PRO A 1 103 ? 4.081 11.403 -14.772 1.00 14.09 160 PRO A N 1
ATOM 859 C CA . PRO A 1 103 ? 3.835 10.186 -13.990 1.00 14.89 160 PRO A CA 1
ATOM 860 C C . PRO A 1 103 ? 4.757 9.053 -14.428 1.00 13.80 160 PRO A C 1
ATOM 861 O O . PRO A 1 103 ? 5.053 8.935 -15.616 1.00 14.00 160 PRO A O 1
ATOM 865 N N . VAL A 1 104 ? 5.221 8.255 -13.470 1.00 14.26 161 VAL A N 1
ATOM 866 C CA . VAL A 1 104 ? 5.977 7.045 -13.767 1.00 14.34 161 VAL A CA 1
ATOM 867 C C . VAL A 1 104 ? 5.105 5.845 -13.417 1.00 15.62 161 VAL A C 1
ATOM 868 O O . VAL A 1 104 ? 4.814 5.596 -12.242 1.00 16.74 161 VAL A O 1
ATOM 872 N N . SER A 1 105 ? 4.650 5.124 -14.436 1.00 16.57 162 SER A N 1
ATOM 873 C CA A SER A 1 105 ? 3.796 3.954 -14.246 0.50 18.30 162 SER A CA 1
ATOM 874 C CA B SER A 1 105 ? 3.796 3.966 -14.200 0.50 18.41 162 SER A CA 1
ATOM 875 C C . SER A 1 105 ? 4.620 2.708 -13.948 1.00 18.85 162 SER A C 1
ATOM 876 O O . SER A 1 105 ? 5.603 2.439 -14.629 1.00 17.67 162 SER A O 1
ATOM 881 N N . ARG A 1 106 ? 4.205 1.948 -12.941 1.00 21.9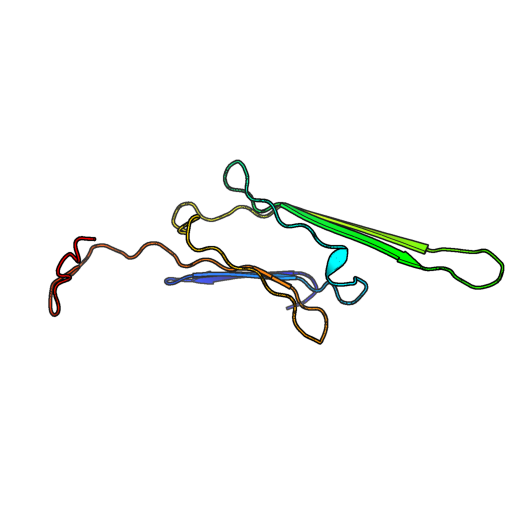3 163 ARG A N 1
ATOM 882 C CA . ARG A 1 106 ? 4.916 0.741 -12.531 1.00 25.87 163 ARG A CA 1
ATOM 883 C C . ARG A 1 106 ? 3.980 -0.460 -12.476 1.00 27.67 163 ARG A C 1
ATOM 884 O O . ARG A 1 106 ? 4.431 -1.606 -12.415 1.00 28.39 163 ARG A O 1
#

Solvent-accessible surface area: 8031 Å² total; per-residue (Å²): 107,66,114,30,38,68,142,63,60,192,80,94,6,8,1,64,4,44,4,126,92,35,30,93,144,32,27,88,56,117,50,85,154,58,45,0,39,0,59,0,106,31,80,82,191,88,138,134,160,29,156,71,44,116,100,47,96,97,140,8,135,1,30,108,70,6,45,76,107,45,49,68,55,71,56,48,122,114,10,59,7,39,4,26,3,56,37,103,113,71,58,126,99,81,41,143,112,153,185,96,128,122,130,113,284

InterPro domains:
  IPR001436 Alpha crystallin/Small heat shock protein, animal type [PR00299] (2-14)
  IPR001436 Alpha crystallin/Small heat shock protein, animal type [PR00299] (18-30)
  IPR001436 Alpha crystallin/Small heat shock protein, animal type [PR00299] (65-85)
  IPR001436 Alpha crystallin/Small heat shock protein, animal type [PR00299] (87-100)
  IPR001436 Alpha crystallin/Small heat shock protein, animal type [PR00299] (102-121)
  IPR001436 Alpha crystallin/Small heat shock protein, animal type [PR00299] (124-145)
  IPR001436 Alpha crystallin/Small heat shock protein, animal type [PR00299] (156-171)
  IPR001436 Alpha crystallin/Small heat shock protein, animal type [PTHR45640] (14-172)
  IPR002068 Alpha crystallin/Hsp20 domain [PF00011] (64-161)
  IPR002068 Alpha crystallin/Hsp20 domain [PS01031] (52-162)
  IPR003090 Alpha-crystallin, N-terminal [PF00525] (1-54)
  IPR008978 HSP20-like chaperone [G3DSA:2.60.40.790] (46-172)
  IPR008978 HSP20-like chaperone [SSF49764] (63-147)
  IPR055269 Alpha crystallin/Heat shock protein Hsp-16.1/Hsp-16.2 [PIRSF036514] (16-168)

Nearest PDB structures (foldseek):
  3l1e-assembly1_A-2  TM=1.009E+00  e=5.372E-19  Bos taurus
  3l1f-assembly1_A-2  TM=9.048E-01  e=3.232E-16  Bos taurus
  4m5t-assembly3_E  TM=9.425E-01  e=2.428E-11  Homo sapiens
  4m5s-assembly1_A  TM=9.269E-01  e=3.184E-11  Homo sapiens
  2y1z-assembly1_A  TM=9.318E-01  e=4.914E-11  Homo sapiens

CATH classification: 2.60.40.790

Organism: Bos taurus (NCBI:txid9913)

Foldseek 3Di:
DPQWDWDDDQWKTKIKGAQQVADPVQWDWDDDPQKIKIKGWDKDADPPRDIDIDIDIDIDGHDPQFDPVAWDWDADPNRIIMIMTTGDDDCVCACVPHHDDDDDD

Secondary structure (DSSP, 8-state):
--SEEEEE-SSEEEEEEE-TTS-GGGEEEEEETTEEEEEEEEEEEETTTEEEEEEEEEEEEPPTTB-TTS-EEEE-TTSEEEEEEEBPPP-TTTTSSS-------

Sequence (105 aa):
SGISEVRSDRDDKFVIFLDVKHFSPEDLTVKKVQEEDDFVVEIHGKHNERQQDDHGYISREFHRRYRLLPSSNVDQSALSCSLSADGMMLTFSSGPKIPSGVDAGHSSERAIPVSSR